Protein AF-A0A371Q3F0-F1 (afdb_monomer_lite)

pLDDT: mean 89.41, std 9.26, range [64.88, 98.56]

Sequence (64 aa):
AAPGAEADVLFVFTPGMPRFDYLRLLGRVMRGEASPQEIKESSEHFDNHYVDSPVWHAALKAMQ

Radius of gyration: 21.26 Å; chains: 1; bounding box: 35×23×62 Å

Foldseek 3Di:
DPPPDDDDDDDDDDPDLPLVVLVVQVVCVVVVNDPPVVNVVCCVSNVPDDDDDPVVVVVVVVVD

Secondary structure (DSSP, 8-state):
--TT--------------HHHHHHHHHHHHTTSS-HHHHHHTHHHHT------HHHHHHHHHT-

Structure (mmCIF, N/CA/C/O backbone):
data_AF-A0A371Q3F0-F1
#
_entry.id   AF-A0A371Q3F0-F1
#
loop_
_atom_site.group_PDB
_atom_site.id
_atom_site.type_symbol
_atom_site.label_atom_id
_atom_site.label_alt_id
_atom_site.label_comp_id
_atom_site.label_asym_id
_atom_site.label_entity_id
_atom_site.label_seq_id
_atom_site.pdbx_PDB_ins_code
_atom_site.Cartn_x
_atom_site.Cartn_y
_atom_site.Cartn_z
_atom_site.occupancy
_atom_site.B_iso_or_equiv
_atom_site.auth_seq_id
_atom_site.auth_comp_id
_atom_site.auth_asym_id
_atom_site.auth_atom_id
_atom_site.pdbx_PDB_model_num
ATOM 1 N N . ALA A 1 1 ? 9.648 -5.522 -38.083 1.00 72.00 1 ALA A N 1
ATOM 2 C CA . ALA A 1 1 ? 8.989 -4.722 -39.136 1.00 72.00 1 ALA A CA 1
ATOM 3 C 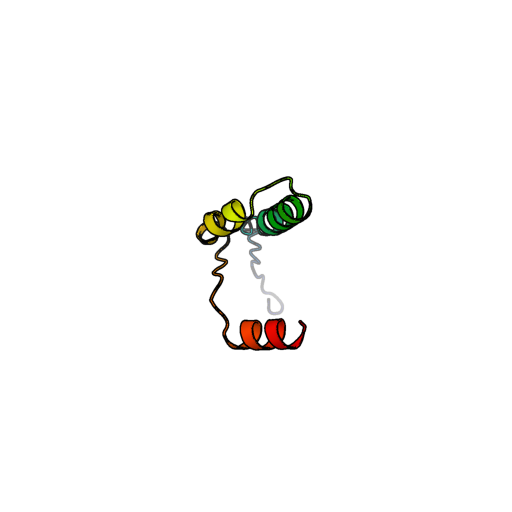C . ALA A 1 1 ? 8.642 -5.628 -40.320 1.00 72.00 1 ALA A C 1
ATOM 5 O O . ALA A 1 1 ? 8.950 -6.815 -40.259 1.00 72.00 1 ALA A O 1
ATOM 6 N N . ALA A 1 2 ? 7.956 -5.112 -41.346 1.00 84.88 2 ALA A N 1
ATOM 7 C CA . ALA A 1 2 ? 7.703 -5.852 -42.587 1.00 84.88 2 ALA A CA 1
ATOM 8 C C . ALA A 1 2 ? 9.024 -6.326 -43.247 1.00 84.88 2 ALA A C 1
ATOM 10 O O . ALA A 1 2 ? 10.079 -5.764 -42.944 1.00 84.88 2 ALA A O 1
ATOM 11 N N . PRO A 1 3 ? 9.001 -7.336 -44.140 1.00 85.69 3 PRO A N 1
ATOM 12 C CA . PRO A 1 3 ? 10.207 -7.800 -44.828 1.00 85.69 3 PRO A CA 1
ATOM 13 C C . PRO A 1 3 ? 10.948 -6.654 -45.534 1.00 85.69 3 PRO A C 1
ATOM 15 O O . PRO A 1 3 ? 10.340 -5.899 -46.288 1.00 85.69 3 PRO A O 1
ATOM 18 N N . GLY A 1 4 ? 12.255 -6.529 -45.282 1.00 92.12 4 GLY A N 1
ATOM 19 C CA . GLY A 1 4 ? 13.098 -5.464 -45.845 1.00 92.12 4 GLY A CA 1
ATOM 20 C C . GLY A 1 4 ? 13.036 -4.120 -45.111 1.00 92.12 4 GLY A C 1
ATOM 21 O O . GLY A 1 4 ? 13.642 -3.160 -45.576 1.00 92.12 4 GLY A O 1
ATOM 22 N N . ALA A 1 5 ? 12.332 -4.040 -43.980 1.00 87.06 5 ALA A N 1
ATOM 23 C CA . ALA A 1 5 ? 12.267 -2.846 -43.149 1.00 87.06 5 ALA A CA 1
ATOM 24 C C . ALA A 1 5 ? 12.777 -3.124 -41.730 1.00 87.06 5 ALA A C 1
ATOM 26 O O . ALA A 1 5 ? 12.482 -4.162 -41.128 1.00 87.06 5 ALA A O 1
ATOM 27 N N . GLU A 1 6 ? 13.504 -2.157 -41.182 1.00 88.31 6 GLU A N 1
ATOM 28 C CA . GLU A 1 6 ? 13.928 -2.152 -39.785 1.00 88.31 6 GLU A CA 1
ATOM 29 C C . GLU A 1 6 ? 12.862 -1.474 -38.914 1.00 88.31 6 GLU A C 1
ATOM 31 O O . GLU A 1 6 ? 12.046 -0.682 -39.391 1.00 88.31 6 GLU A O 1
ATOM 36 N N . ALA A 1 7 ? 12.810 -1.845 -37.637 1.00 87.06 7 ALA A N 1
ATOM 37 C CA . ALA A 1 7 ? 11.982 -1.172 -36.646 1.00 87.06 7 ALA A CA 1
ATOM 38 C C . ALA A 1 7 ? 12.805 -0.967 -35.383 1.00 87.06 7 ALA A C 1
ATOM 40 O O . ALA A 1 7 ? 13.413 -1.917 -34.888 1.00 87.06 7 ALA A O 1
ATOM 41 N N . ASP A 1 8 ? 12.749 0.244 -34.846 1.00 89.69 8 ASP A N 1
ATOM 42 C CA . ASP A 1 8 ? 13.333 0.553 -33.553 1.00 89.69 8 ASP A CA 1
ATOM 43 C C . ASP A 1 8 ? 12.407 0.067 -32.439 1.00 89.69 8 ASP A C 1
ATOM 45 O O . ASP A 1 8 ? 11.202 0.332 -32.436 1.00 89.69 8 ASP A O 1
ATOM 49 N N . VAL A 1 9 ? 12.977 -0.657 -31.478 1.00 81.19 9 VAL A N 1
ATOM 50 C CA . VAL A 1 9 ? 12.267 -1.097 -30.277 1.00 81.19 9 VAL A CA 1
ATOM 51 C C . VAL A 1 9 ? 12.883 -0.396 -29.079 1.00 81.19 9 VAL A C 1
ATOM 53 O O . VAL A 1 9 ? 14.069 -0.548 -28.796 1.00 81.19 9 VAL A O 1
ATOM 56 N N . LEU A 1 10 ? 12.055 0.352 -28.356 1.00 86.81 10 LEU A N 1
ATOM 57 C CA . LEU A 1 10 ? 12.440 1.005 -27.115 1.00 86.81 10 LEU A CA 1
ATOM 58 C C . LEU A 1 10 ? 11.882 0.219 -25.926 1.00 86.81 10 LEU A C 1
ATOM 60 O O . LEU A 1 10 ? 10.669 0.137 -25.739 1.00 86.81 10 LEU A O 1
ATOM 64 N N . PHE A 1 11 ? 12.777 -0.303 -25.088 1.00 75.00 11 PHE A N 1
ATOM 65 C CA . PHE A 1 11 ? 12.434 -0.793 -23.755 1.00 75.00 11 PHE A CA 1
ATOM 66 C C . PHE A 1 11 ? 12.855 0.249 -22.723 1.00 75.00 11 PHE A C 1
ATOM 68 O O . PHE A 1 11 ? 14.042 0.528 -22.567 1.00 75.00 11 PHE A O 1
ATOM 75 N N . VAL A 1 12 ? 11.886 0.814 -22.003 1.00 77.94 12 VAL A N 1
ATOM 76 C CA . VAL A 1 12 ? 12.152 1.701 -20.866 1.00 77.94 12 VAL A CA 1
ATOM 77 C C . VAL A 1 12 ? 11.818 0.955 -19.584 1.00 77.94 12 VAL A C 1
ATOM 79 O O . VAL A 1 12 ? 10.654 0.680 -19.300 1.00 77.94 12 VAL A O 1
ATOM 82 N N . PHE A 1 13 ? 12.841 0.657 -18.789 1.00 68.50 13 PHE A N 1
ATOM 83 C CA . PHE A 1 13 ? 12.658 0.283 -17.393 1.00 68.50 13 PHE A CA 1
ATOM 84 C C . PHE A 1 13 ? 12.570 1.573 -16.590 1.00 68.50 13 PHE A C 1
ATOM 86 O O . PHE A 1 13 ? 13.577 2.125 -16.151 1.00 68.50 13 PHE A O 1
ATOM 93 N N . THR A 1 14 ? 11.357 2.095 -16.439 1.00 70.44 14 THR A N 1
ATOM 94 C CA . THR A 1 14 ? 11.125 3.107 -15.412 1.00 70.44 14 THR A CA 1
ATOM 95 C C . THR A 1 14 ? 11.406 2.462 -14.054 1.00 70.44 14 THR A C 1
ATOM 97 O O . THR A 1 14 ? 11.205 1.249 -13.903 1.00 70.44 14 THR A O 1
ATOM 100 N N . PRO A 1 15 ? 11.872 3.214 -13.044 1.00 71.44 15 PRO A N 1
ATOM 101 C CA . PRO A 1 15 ? 11.792 2.726 -11.682 1.00 71.44 15 PRO A CA 1
ATOM 102 C C . PRO A 1 15 ? 10.316 2.422 -11.438 1.00 71.44 15 PRO A C 1
ATOM 104 O O . PRO A 1 15 ? 9.490 3.331 -11.355 1.00 71.44 15 PRO A O 1
ATOM 107 N N . GLY A 1 16 ? 9.954 1.139 -11.404 1.00 64.88 16 GLY A N 1
ATOM 108 C CA . GLY A 1 16 ? 8.664 0.770 -10.856 1.00 64.88 16 GLY A CA 1
ATOM 109 C C . GLY A 1 16 ? 8.624 1.376 -9.461 1.00 64.88 16 GLY A C 1
ATOM 110 O O . GLY A 1 16 ? 9.611 1.250 -8.731 1.00 64.88 16 GLY A O 1
ATOM 111 N N . MET A 1 17 ? 7.525 2.048 -9.108 1.00 65.88 17 MET A N 1
ATOM 112 C CA . MET A 1 17 ? 7.278 2.458 -7.724 1.00 65.88 17 MET A CA 1
ATOM 113 C C . MET A 1 17 ? 7.700 1.296 -6.815 1.00 65.88 17 MET A C 1
ATOM 115 O O . MET A 1 17 ? 7.407 0.152 -7.192 1.00 65.88 17 MET A O 1
ATOM 119 N N . PRO A 1 18 ? 8.423 1.529 -5.704 1.00 71.19 18 PRO A N 1
ATOM 120 C CA . PRO A 1 18 ? 9.003 0.474 -4.876 1.00 71.19 18 PRO A CA 1
ATOM 121 C C . PRO A 1 18 ? 7.913 -0.283 -4.100 1.00 71.19 18 PRO A C 1
ATOM 123 O O . PRO A 1 18 ? 7.900 -0.370 -2.884 1.00 71.19 18 PRO A O 1
ATOM 126 N N . ARG A 1 19 ? 6.974 -0.891 -4.820 1.00 71.31 19 ARG A N 1
ATOM 127 C CA . ARG A 1 19 ? 5.786 -1.607 -4.355 1.00 71.31 19 ARG A CA 1
ATOM 128 C C . ARG A 1 19 ? 6.123 -2.798 -3.464 1.00 71.31 19 ARG A C 1
ATOM 130 O O . ARG A 1 19 ? 5.299 -3.227 -2.665 1.00 71.31 19 ARG A O 1
ATOM 137 N N . PHE A 1 20 ? 7.357 -3.295 -3.543 1.00 85.56 20 PHE A N 1
ATOM 138 C CA . PHE A 1 20 ? 7.865 -4.284 -2.596 1.00 85.56 20 PHE A CA 1
ATOM 139 C C . PHE A 1 20 ? 8.113 -3.705 -1.200 1.00 85.56 20 PHE A C 1
ATOM 141 O O . PHE A 1 20 ? 8.025 -4.451 -0.230 1.00 85.56 20 PHE A O 1
ATOM 148 N N . ASP A 1 21 ? 8.377 -2.407 -1.069 1.00 91.00 21 ASP A N 1
ATOM 149 C CA . ASP A 1 21 ? 8.583 -1.768 0.232 1.00 91.00 21 ASP A CA 1
ATOM 150 C C . ASP A 1 21 ? 7.281 -1.680 1.020 1.00 91.00 21 ASP A C 1
ATOM 152 O O . ASP A 1 21 ? 7.291 -1.935 2.222 1.00 91.00 21 ASP A O 1
ATOM 156 N N . TYR A 1 22 ? 6.146 -1.485 0.344 1.00 92.56 22 TYR A N 1
ATOM 157 C CA . TYR A 1 22 ? 4.837 -1.623 0.976 1.00 92.56 22 TYR A CA 1
ATOM 158 C C . TYR A 1 22 ? 4.609 -3.038 1.527 1.00 92.56 22 TYR A C 1
ATOM 160 O O . TYR A 1 22 ? 4.235 -3.215 2.685 1.00 92.56 22 TYR A O 1
ATOM 168 N N . LEU A 1 23 ? 4.918 -4.074 0.740 1.00 93.12 23 LEU A N 1
ATOM 169 C CA . LEU A 1 23 ? 4.801 -5.465 1.196 1.00 93.12 23 LEU A CA 1
ATOM 170 C C . LEU A 1 23 ? 5.743 -5.771 2.373 1.00 93.12 23 LEU A C 1
ATOM 172 O O . LEU A 1 23 ? 5.371 -6.489 3.302 1.00 93.12 23 LEU A O 1
ATOM 176 N N . ARG A 1 24 ? 6.954 -5.202 2.374 1.00 95.06 24 ARG A N 1
ATOM 177 C CA . ARG A 1 24 ? 7.888 -5.307 3.504 1.00 95.06 24 ARG A CA 1
ATOM 178 C C . ARG A 1 24 ? 7.357 -4.594 4.744 1.00 95.06 24 ARG A C 1
ATOM 180 O O . ARG A 1 24 ? 7.481 -5.151 5.835 1.00 95.06 24 ARG A O 1
ATOM 187 N N . LEU A 1 25 ? 6.750 -3.417 4.586 1.00 95.88 25 LEU A N 1
ATOM 188 C CA . LEU A 1 25 ? 6.100 -2.680 5.669 1.00 95.88 25 LEU A CA 1
ATOM 189 C C . LEU A 1 25 ? 4.973 -3.509 6.295 1.00 95.88 25 LEU A C 1
ATOM 191 O O . LEU A 1 25 ? 4.979 -3.700 7.509 1.00 95.88 25 LEU A O 1
ATOM 195 N N . LEU A 1 26 ? 4.084 -4.091 5.481 1.00 95.81 26 LEU A N 1
ATOM 196 C CA . LEU A 1 26 ? 3.042 -5.005 5.967 1.00 95.81 26 LEU A CA 1
ATOM 197 C C . LEU A 1 26 ? 3.645 -6.159 6.781 1.00 95.81 26 LEU A C 1
A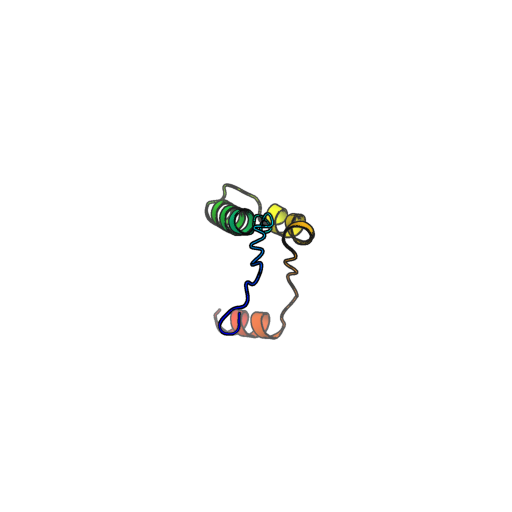TOM 199 O O . LEU A 1 26 ? 3.183 -6.455 7.881 1.00 95.81 26 LEU A O 1
ATOM 203 N N . GLY A 1 27 ? 4.722 -6.772 6.281 1.00 97.56 27 GLY A N 1
ATOM 204 C CA . GLY A 1 27 ? 5.428 -7.837 6.991 1.00 97.56 27 GLY A CA 1
ATOM 205 C C . GLY A 1 27 ? 6.012 -7.393 8.338 1.00 97.56 27 GLY A C 1
ATOM 206 O O . GLY A 1 27 ? 5.905 -8.132 9.315 1.00 97.56 27 GLY A O 1
ATOM 207 N N . ARG A 1 28 ? 6.609 -6.196 8.412 1.00 98.25 28 ARG A N 1
ATOM 208 C CA . ARG A 1 28 ? 7.131 -5.623 9.666 1.00 98.25 28 ARG A CA 1
ATOM 209 C C . ARG A 1 28 ? 6.013 -5.372 10.677 1.00 98.25 28 ARG A C 1
ATOM 211 O O . ARG A 1 28 ? 6.168 -5.742 11.836 1.00 98.25 28 ARG A O 1
ATOM 218 N N . VAL A 1 29 ? 4.877 -4.821 10.242 1.00 98.00 29 VAL A N 1
ATOM 219 C CA . VAL A 1 29 ? 3.711 -4.596 11.116 1.00 98.00 29 VAL A CA 1
ATOM 220 C C . VAL A 1 29 ? 3.170 -5.918 11.660 1.00 98.00 29 VAL A C 1
ATOM 222 O O . VAL A 1 29 ? 2.935 -6.030 12.859 1.00 98.00 29 VAL A O 1
ATOM 225 N N . MET A 1 30 ? 3.054 -6.956 10.824 1.00 97.38 30 MET A N 1
ATOM 226 C CA . MET A 1 30 ? 2.629 -8.293 11.272 1.00 97.38 30 MET A CA 1
ATOM 227 C C . MET A 1 30 ? 3.577 -8.921 12.303 1.00 97.38 30 MET A C 1
ATOM 229 O O . MET A 1 30 ? 3.130 -9.690 13.151 1.00 97.38 30 MET A O 1
ATOM 233 N N . ARG A 1 31 ? 4.874 -8.591 12.258 1.00 98.19 31 ARG A N 1
ATOM 234 C CA . ARG A 1 31 ? 5.869 -9.030 13.251 1.00 98.19 31 ARG A CA 1
ATOM 235 C C . ARG A 1 31 ? 5.977 -8.111 14.475 1.00 98.19 31 ARG A C 1
ATOM 237 O O . ARG A 1 31 ? 6.735 -8.424 15.384 1.00 98.19 31 ARG A O 1
ATOM 244 N N . GLY A 1 32 ? 5.245 -6.995 14.517 1.00 98.00 32 GLY A N 1
ATOM 245 C CA . GLY A 1 32 ? 5.332 -6.003 15.597 1.00 98.00 32 GLY A CA 1
ATOM 246 C C . GLY A 1 32 ? 6.575 -5.103 15.537 1.00 98.00 32 GLY A C 1
ATOM 247 O O . GLY A 1 32 ? 6.910 -4.446 16.515 1.00 98.00 32 GLY A O 1
ATOM 248 N N . GLU A 1 33 ? 7.264 -5.061 14.396 1.00 98.56 33 GLU A N 1
ATOM 249 C CA . GLU A 1 33 ? 8.491 -4.277 14.166 1.00 98.56 33 GLU A CA 1
ATOM 250 C C . GLU A 1 33 ? 8.211 -2.867 13.614 1.00 98.56 33 GLU A C 1
ATOM 252 O O . GLU A 1 33 ? 9.137 -2.085 13.378 1.00 98.56 33 GLU A O 1
ATOM 257 N N . ALA A 1 34 ? 6.946 -2.579 13.315 1.00 98.06 34 ALA A N 1
ATOM 258 C CA . ALA A 1 34 ? 6.446 -1.317 12.788 1.00 98.06 34 ALA A CA 1
ATOM 259 C C . ALA A 1 34 ? 5.022 -1.081 13.303 1.00 98.06 34 ALA A C 1
ATOM 261 O O . ALA A 1 34 ? 4.293 -2.031 13.606 1.00 98.06 34 ALA A O 1
ATOM 262 N N . SER A 1 35 ? 4.616 0.181 13.378 1.00 97.69 35 SER A N 1
ATOM 263 C CA . SER A 1 35 ? 3.266 0.562 13.789 1.00 97.69 35 SER A CA 1
ATOM 264 C C . SER A 1 35 ? 2.269 0.429 12.630 1.00 97.69 35 SER A C 1
ATOM 266 O O . SER A 1 35 ? 2.593 0.816 11.507 1.00 97.69 35 SER A O 1
ATOM 268 N N . PRO A 1 36 ? 1.010 0.005 12.871 1.00 95.31 36 PRO A N 1
ATOM 269 C CA . PRO A 1 36 ? -0.064 0.127 11.880 1.00 95.31 36 PRO A CA 1
ATOM 270 C C . PRO A 1 36 ? -0.270 1.563 11.367 1.00 95.31 36 PRO A C 1
ATOM 272 O O . PRO A 1 36 ? -0.752 1.760 10.255 1.00 95.31 36 PRO A O 1
ATOM 275 N N . GLN A 1 37 ? 0.119 2.571 12.154 1.00 96.25 37 GLN A N 1
ATOM 276 C CA . GLN A 1 37 ? 0.071 3.976 11.749 1.00 96.25 37 GLN A CA 1
ATOM 277 C C . GLN A 1 37 ? 1.002 4.270 10.556 1.00 96.25 37 GLN A C 1
ATOM 279 O O . GLN A 1 37 ? 0.622 5.047 9.683 1.00 96.25 37 GLN A O 1
ATOM 284 N N . GLU A 1 38 ? 2.151 3.588 10.446 1.00 96.62 38 GLU A N 1
ATOM 285 C CA . GLU A 1 38 ? 3.077 3.743 9.309 1.00 96.62 38 GLU A CA 1
ATOM 286 C C . GLU A 1 38 ?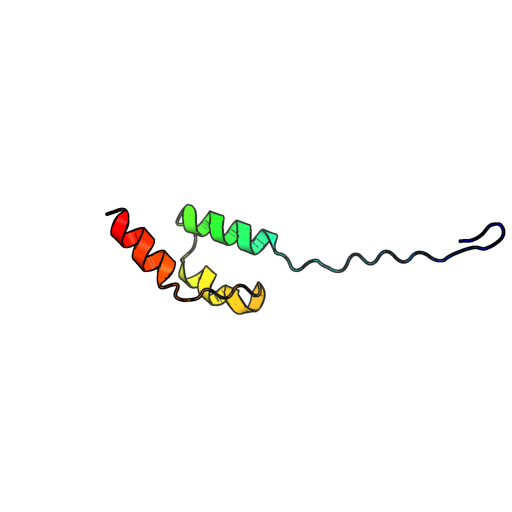 2.417 3.321 7.985 1.00 96.62 38 GLU A C 1
ATOM 288 O O . GLU A 1 38 ? 2.650 3.934 6.946 1.00 96.62 38 GLU A O 1
ATOM 293 N N . ILE A 1 39 ? 1.531 2.313 8.008 1.00 94.75 39 ILE A N 1
ATOM 294 C CA . ILE A 1 39 ? 0.755 1.907 6.823 1.00 94.75 39 ILE A CA 1
ATOM 295 C C . ILE A 1 39 ? -0.152 3.054 6.374 1.00 94.75 39 ILE A C 1
ATOM 297 O O . ILE A 1 39 ? -0.208 3.364 5.183 1.00 94.75 39 ILE A O 1
ATOM 301 N N . LYS A 1 40 ? -0.842 3.703 7.319 1.00 93.44 40 LYS A N 1
ATOM 302 C CA . LYS A 1 40 ? -1.757 4.810 7.023 1.00 93.44 40 LYS A CA 1
ATOM 303 C C . LYS A 1 40 ? -1.007 6.012 6.453 1.00 93.44 40 LYS A C 1
ATOM 305 O O . LYS A 1 40 ? -1.465 6.603 5.481 1.00 93.44 40 LYS A O 1
ATOM 310 N N . GLU A 1 41 ? 0.146 6.346 7.016 1.00 95.38 41 GLU A N 1
ATOM 311 C CA . GLU A 1 41 ? 0.994 7.450 6.548 1.00 95.38 41 GLU A CA 1
ATOM 312 C C . GLU A 1 41 ? 1.603 7.177 5.169 1.00 95.38 41 GLU A C 1
ATOM 314 O O . GLU A 1 41 ? 1.807 8.103 4.390 1.00 95.38 41 G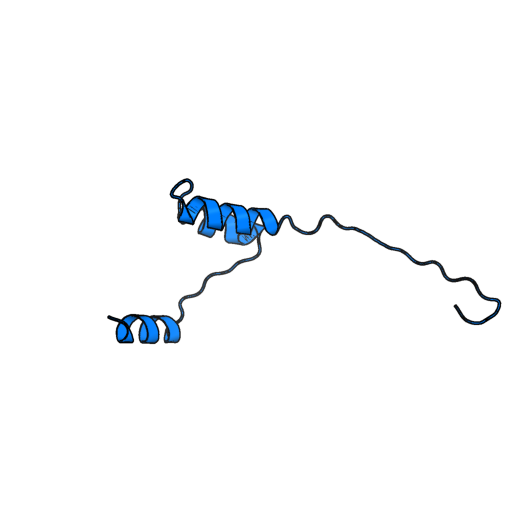LU A O 1
ATOM 319 N N . SER A 1 42 ? 1.819 5.905 4.823 1.00 93.62 42 SER A N 1
ATOM 320 C CA . SER A 1 42 ? 2.352 5.511 3.516 1.00 93.62 42 SER A CA 1
ATOM 321 C C . SER A 1 42 ? 1.349 5.603 2.351 1.00 93.62 42 SER A C 1
ATOM 323 O O . SER A 1 42 ? 1.759 5.446 1.201 1.00 93.62 42 SER A O 1
ATOM 325 N N . SER A 1 43 ? 0.068 5.891 2.632 1.00 92.25 43 SER A N 1
ATOM 326 C CA . SER A 1 43 ? -1.040 5.848 1.657 1.00 92.25 43 SE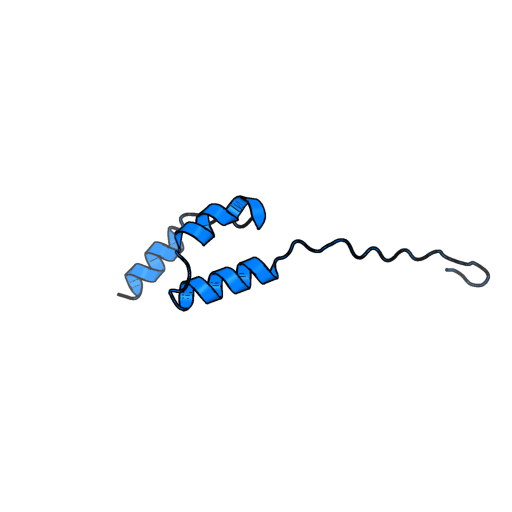R A CA 1
ATOM 327 C C . SER A 1 43 ? -0.776 6.649 0.381 1.00 92.25 43 SER A C 1
ATOM 329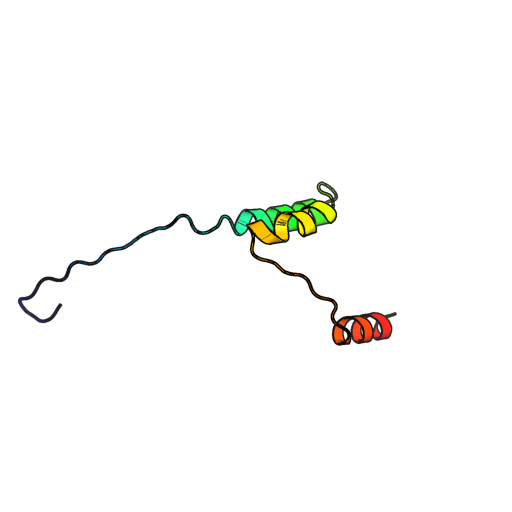 O O . SER A 1 43 ? -0.995 6.143 -0.712 1.00 92.25 43 SER A O 1
ATOM 331 N N . GLU A 1 44 ? -0.273 7.882 0.502 1.00 91.12 44 GLU A N 1
ATOM 332 C CA . GLU A 1 44 ? 0.029 8.731 -0.663 1.00 91.12 44 GLU A CA 1
ATOM 333 C C . GLU A 1 44 ? 1.228 8.214 -1.467 1.00 91.12 44 GLU A C 1
ATOM 335 O O . GLU A 1 44 ? 1.283 8.365 -2.684 1.00 91.12 44 GLU A O 1
ATOM 340 N N . HIS A 1 45 ? 2.201 7.594 -0.796 1.00 89.94 45 HIS A N 1
ATOM 341 C CA . HIS A 1 45 ? 3.426 7.123 -1.435 1.00 89.94 45 HIS A CA 1
ATOM 342 C C . HIS A 1 45 ? 3.203 5.854 -2.265 1.00 89.94 45 HIS A C 1
ATOM 344 O O . HIS A 1 45 ? 3.821 5.695 -3.318 1.00 89.94 45 HIS A O 1
ATOM 350 N N . PHE A 1 46 ? 2.331 4.959 -1.795 1.00 90.38 46 PHE A N 1
ATOM 351 C CA . PHE A 1 46 ? 2.015 3.701 -2.473 1.00 90.38 46 PHE A CA 1
ATOM 352 C C . PHE A 1 46 ? 0.639 3.688 -3.149 1.00 90.38 46 PHE A C 1
ATOM 354 O O . PHE A 1 46 ? 0.255 2.649 -3.687 1.00 90.38 46 PHE A O 1
ATOM 361 N N . ASP A 1 47 ? -0.078 4.817 -3.137 1.00 88.69 47 ASP A N 1
ATOM 362 C CA . ASP A 1 47 ? -1.417 4.977 -3.722 1.00 88.69 47 ASP A CA 1
ATOM 363 C C . ASP A 1 47 ? -2.420 3.925 -3.202 1.00 88.69 47 ASP A C 1
ATOM 365 O O . ASP A 1 47 ? -3.243 3.363 -3.928 1.00 88.69 47 ASP A O 1
ATOM 369 N N . ASN A 1 48 ? -2.320 3.592 -1.910 1.00 87.12 48 ASN A N 1
ATOM 370 C CA . ASN A 1 48 ? -3.198 2.637 -1.243 1.00 87.12 48 ASN A CA 1
ATOM 371 C C . ASN A 1 48 ? -4.170 3.372 -0.314 1.00 87.12 48 ASN A C 1
ATOM 373 O O . ASN A 1 48 ? -3.814 3.837 0.766 1.00 87.12 48 ASN A O 1
ATOM 377 N N . HIS A 1 49 ? -5.438 3.426 -0.710 1.00 89.44 49 HIS A N 1
ATOM 378 C CA . HIS A 1 49 ? -6.478 4.103 0.057 1.00 89.44 49 HIS A CA 1
ATOM 379 C C . HIS A 1 49 ? -7.434 3.094 0.691 1.00 89.44 49 HIS A C 1
ATOM 381 O O . HIS A 1 49 ? -8.270 2.483 0.026 1.00 89.44 49 HIS A O 1
ATOM 387 N N . TYR A 1 50 ? -7.306 2.918 2.005 1.00 88.62 50 TYR A N 1
ATOM 388 C CA . TYR A 1 50 ? -8.229 2.101 2.784 1.00 88.62 50 TYR A CA 1
ATOM 389 C C . TYR A 1 50 ? -9.547 2.837 3.011 1.00 88.62 50 TYR A C 1
ATOM 391 O O . TYR A 1 50 ? -9.560 4.006 3.395 1.00 88.62 50 TYR A O 1
ATOM 399 N N . VAL A 1 51 ? -10.653 2.126 2.818 1.00 90.81 51 VAL A N 1
ATOM 400 C CA . VAL A 1 51 ? -12.005 2.660 2.990 1.00 90.81 51 VAL A CA 1
ATOM 401 C C . VAL A 1 51 ? -12.778 1.849 4.015 1.00 90.81 51 VAL A C 1
ATOM 403 O O . VAL A 1 51 ? -12.537 0.653 4.198 1.00 90.81 51 VAL A O 1
ATOM 406 N N . ASP A 1 52 ? -13.734 2.508 4.662 1.00 93.62 52 ASP A N 1
ATOM 407 C CA . ASP A 1 52 ? -14.730 1.815 5.464 1.00 93.62 52 ASP A CA 1
ATOM 408 C C . ASP A 1 52 ? -15.598 0.935 4.555 1.00 93.62 52 ASP A C 1
ATOM 410 O O . ASP A 1 52 ? -16.109 1.388 3.529 1.00 93.62 52 ASP A O 1
ATOM 414 N N . SER A 1 53 ? -15.740 -0.340 4.914 1.00 95.38 53 SER A N 1
ATOM 415 C CA . SER A 1 53 ? -16.534 -1.301 4.149 1.00 95.38 53 SER A CA 1
ATOM 416 C C . SER A 1 53 ? -17.648 -1.868 5.026 1.00 95.38 53 SER A C 1
ATOM 418 O O . SER A 1 53 ? -17.389 -2.743 5.862 1.00 95.38 53 SER A O 1
ATOM 420 N N . PRO A 1 54 ? -18.907 -1.423 4.844 1.00 96.50 54 PRO A N 1
ATOM 421 C CA . PRO A 1 54 ? -20.045 -1.940 5.603 1.00 96.50 54 PRO A CA 1
ATOM 422 C C . PRO A 1 54 ? -20.237 -3.453 5.439 1.00 96.50 54 PRO A C 1
ATOM 424 O O . PRO A 1 54 ? -20.607 -4.142 6.390 1.00 96.50 54 PRO A O 1
ATOM 427 N N . VAL A 1 55 ? -19.929 -3.990 4.251 1.00 97.31 55 VAL A N 1
ATOM 428 C CA . VAL A 1 55 ? -20.012 -5.431 3.961 1.00 97.31 55 VAL A CA 1
ATOM 429 C C . VAL A 1 55 ? -18.981 -6.215 4.775 1.00 97.31 55 VAL A C 1
ATOM 431 O O . VAL A 1 55 ? -19.311 -7.260 5.331 1.00 97.31 55 VAL A O 1
ATOM 434 N N . TRP A 1 56 ? -17.754 -5.702 4.914 1.00 95.75 56 TRP A N 1
ATOM 435 C CA . TRP A 1 56 ? -16.732 -6.334 5.761 1.00 95.75 56 TRP A CA 1
ATOM 436 C C . TRP A 1 56 ? -17.072 -6.262 7.242 1.00 95.75 56 TRP A C 1
ATOM 438 O O . TRP A 1 56 ? -16.886 -7.247 7.952 1.00 95.75 56 TRP A O 1
ATOM 448 N N . HIS A 1 57 ? -17.634 -5.149 7.710 1.00 96.69 57 HIS A N 1
ATOM 449 C CA . HIS A 1 57 ? -18.112 -5.055 9.087 1.00 96.69 57 HIS A CA 1
ATOM 450 C C . HIS A 1 57 ? -19.207 -6.081 9.387 1.00 96.69 57 HIS A C 1
ATOM 452 O O . HIS A 1 57 ? -19.185 -6.708 10.446 1.00 96.69 57 HIS A O 1
ATOM 458 N N . ALA A 1 58 ? -20.155 -6.267 8.466 1.00 97.62 58 ALA A N 1
ATOM 459 C CA . ALA A 1 58 ? -21.189 -7.286 8.606 1.00 97.62 58 ALA A CA 1
ATOM 460 C C . ALA A 1 58 ? -20.587 -8.702 8.637 1.00 97.62 58 ALA A C 1
ATOM 462 O O . ALA A 1 58 ? -20.940 -9.488 9.513 1.00 97.62 58 ALA A O 1
ATOM 463 N N . ALA A 1 59 ? -19.638 -8.999 7.741 1.00 97.62 59 ALA A N 1
ATOM 464 C CA . ALA A 1 59 ? -18.954 -10.291 7.700 1.00 97.62 59 ALA A CA 1
ATOM 465 C C . ALA A 1 59 ? -18.179 -10.587 8.997 1.00 97.62 59 ALA A C 1
ATOM 467 O O . ALA A 1 59 ? -18.335 -11.664 9.562 1.00 97.62 59 ALA A O 1
ATOM 468 N N . LEU A 1 60 ? -17.411 -9.623 9.519 1.00 95.94 60 LEU A N 1
ATOM 469 C CA . LEU A 1 60 ? -16.656 -9.781 10.769 1.00 95.94 60 LEU A CA 1
ATOM 470 C C . LEU A 1 60 ? -17.562 -10.024 11.981 1.00 95.94 60 LEU A C 1
ATOM 472 O O . LEU A 1 60 ? -17.234 -10.852 12.825 1.00 95.94 60 LEU A O 1
ATOM 476 N N . LYS A 1 61 ? -18.704 -9.329 12.065 1.00 97.12 61 LYS A N 1
ATOM 477 C CA . LYS A 1 61 ? -19.685 -9.539 13.144 1.00 97.12 61 LYS A CA 1
ATOM 478 C C . LYS A 1 61 ? -20.306 -10.931 13.101 1.00 97.12 61 LYS A C 1
ATOM 480 O O . LYS A 1 61 ? -20.571 -11.490 14.150 1.00 97.12 61 LYS A O 1
ATOM 485 N N . ALA A 1 62 ? -20.537 -11.478 11.909 1.00 95.88 62 ALA A N 1
ATOM 486 C CA . ALA A 1 62 ? -21.093 -12.820 11.749 1.00 95.88 62 ALA A CA 1
ATOM 487 C C . ALA A 1 62 ? -20.102 -13.943 12.118 1.00 95.88 62 ALA A C 1
ATOM 489 O O . ALA A 1 62 ? -20.516 -15.090 12.259 1.00 95.88 62 ALA A O 1
ATOM 490 N N . MET A 1 63 ? -18.806 -13.629 12.232 1.00 90.81 63 MET A N 1
ATOM 491 C CA . MET A 1 63 ? -17.750 -14.577 12.605 1.00 90.81 63 MET A CA 1
ATOM 492 C C . MET A 1 63 ? -17.435 -14.596 14.112 1.00 90.81 63 MET A C 1
ATOM 494 O O . MET A 1 63 ? -16.633 -15.431 14.530 1.00 90.81 63 MET A O 1
ATOM 498 N N . GLN A 1 64 ? -18.005 -13.677 14.900 1.00 76.38 64 GLN A N 1
ATOM 499 C CA . GLN A 1 64 ? -17.907 -13.647 16.368 1.00 76.38 64 GLN A CA 1
ATOM 500 C C . GLN A 1 64 ? -19.061 -14.423 16.998 1.00 76.38 64 GLN A C 1
ATOM 502 O O . GLN A 1 64 ? -18.802 -15.086 18.026 1.00 76.38 64 GLN A O 1
#

Organism: Streptomyces inhibens (NCBI:txid2293571)